Protein AF-A0A920IQK1-F1 (afdb_monomer_lite)

Sequence (76 aa):
MLILRIRGFEKLFLKLVPFNDNYLHATEGYDDMPAHIKTSLTNTNITLSVIDKKLNLGTWQGIFLFEHRTSLKIDL

Secondary structure (DSSP, 8-state):
-HHHHHHHHHHHHHHHS-SSS--S--TT-TTHHHHHHHHHTS-S-----EETTEE---TT--------S-S-----

Foldseek 3Di:
DVVVVVVVVVVVLCVVQNQQDPDPDAPPHSLVVSLVVVPVVDDPDDDFDADPNDTDDDPPDDDDDDDSDDPDPPPD

pLDDT: mean 84.97, std 14.95, range [41.16, 98.19]

Radius of gyration: 16.06 Å; chains: 1; bounding box: 34×27×50 Å

Structure (mmCIF, N/CA/C/O backbone):
data_AF-A0A920IQK1-F1
#
_entry.id   AF-A0A920IQK1-F1
#
loop_
_atom_site.group_PDB
_atom_site.id
_atom_site.type_symbol
_atom_site.label_atom_id
_atom_site.label_alt_id
_atom_site.label_comp_id
_atom_site.label_asym_id
_atom_site.label_entity_id
_atom_site.label_seq_id
_atom_site.pdbx_PDB_ins_code
_atom_site.Cartn_x
_atom_site.Cartn_y
_atom_site.C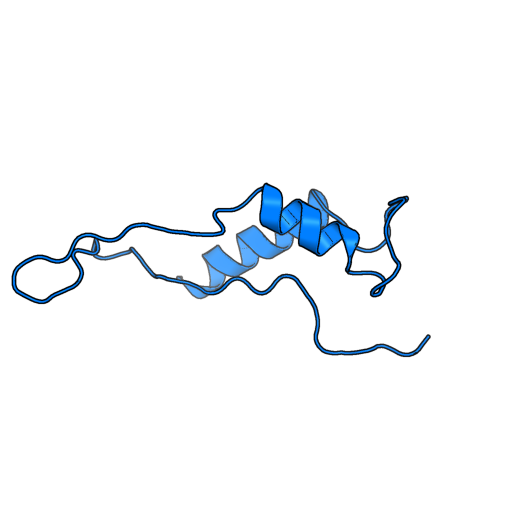artn_z
_atom_site.occupancy
_atom_site.B_iso_or_equiv
_atom_site.auth_seq_id
_atom_site.auth_comp_id
_atom_site.auth_asym_id
_atom_site.auth_atom_id
_atom_site.pdbx_PDB_model_num
ATOM 1 N N . MET A 1 1 ? -9.349 18.064 2.590 1.00 44.25 1 MET A N 1
ATOM 2 C CA . MET A 1 1 ? -8.020 17.872 3.219 1.00 44.25 1 MET A CA 1
ATOM 3 C C . MET A 1 1 ? -7.511 16.421 3.158 1.00 44.25 1 MET A C 1
ATOM 5 O O . MET A 1 1 ? -6.331 16.254 2.885 1.00 44.25 1 MET A O 1
ATOM 9 N N . LEU A 1 2 ? -8.349 15.377 3.313 1.00 47.41 2 LEU A N 1
ATOM 10 C CA . LEU A 1 2 ? -7.915 13.963 3.189 1.00 47.41 2 LEU A CA 1
ATOM 11 C C . LEU A 1 2 ? -7.361 13.578 1.798 1.00 47.41 2 LEU A C 1
ATOM 13 O O . LEU A 1 2 ? -6.290 12.988 1.717 1.00 47.41 2 LEU A O 1
ATOM 17 N N . ILE A 1 3 ? -8.021 13.987 0.707 1.00 53.25 3 ILE A N 1
ATOM 18 C CA . ILE A 1 3 ? -7.576 13.684 -0.673 1.00 53.25 3 ILE A CA 1
ATOM 19 C C . ILE A 1 3 ? -6.204 14.312 -0.993 1.00 53.25 3 ILE A C 1
ATOM 21 O O . ILE A 1 3 ? -5.410 13.746 -1.740 1.00 53.25 3 ILE A O 1
ATOM 25 N N . LEU A 1 4 ? -5.889 15.468 -0.395 1.00 52.31 4 LEU A N 1
ATOM 26 C CA . LEU A 1 4 ? -4.620 16.166 -0.629 1.00 52.31 4 LEU A CA 1
ATOM 27 C C . LEU A 1 4 ? -3.417 15.417 -0.036 1.00 52.31 4 LEU A C 1
ATOM 29 O O . LEU A 1 4 ? -2.333 15.487 -0.607 1.00 52.31 4 LEU A O 1
ATOM 33 N N . ARG A 1 5 ? -3.598 14.677 1.071 1.00 58.97 5 ARG A N 1
ATOM 34 C CA . ARG A 1 5 ? -2.514 13.888 1.681 1.00 58.97 5 ARG A CA 1
ATOM 35 C C . ARG A 1 5 ? -2.133 12.678 0.826 1.00 58.97 5 ARG A C 1
ATOM 37 O O . ARG A 1 5 ? -0.947 12.433 0.644 1.00 58.97 5 ARG A O 1
ATOM 44 N N . ILE A 1 6 ? -3.115 11.983 0.250 1.00 68.44 6 ILE A N 1
ATOM 45 C CA . ILE A 1 6 ? -2.881 10.797 -0.597 1.00 68.44 6 ILE A CA 1
ATOM 46 C C . ILE A 1 6 ? -2.142 11.190 -1.884 1.00 68.44 6 ILE A C 1
ATOM 48 O O . ILE A 1 6 ? -1.111 10.609 -2.209 1.00 68.44 6 ILE A O 1
ATOM 52 N N . ARG A 1 7 ? -2.573 12.277 -2.540 1.00 72.56 7 ARG A N 1
ATOM 53 C CA . ARG A 1 7 ? -1.888 12.824 -3.728 1.00 72.56 7 ARG A CA 1
ATOM 54 C C . ARG A 1 7 ? -0.438 13.243 -3.459 1.00 72.56 7 ARG A C 1
ATOM 56 O O . ARG A 1 7 ? 0.392 13.229 -4.365 1.00 72.56 7 ARG A O 1
ATOM 63 N N . GLY A 1 8 ? -0.124 13.644 -2.225 1.00 81.69 8 GLY A N 1
ATOM 64 C CA . GLY A 1 8 ? 1.248 13.944 -1.811 1.00 81.69 8 GLY A CA 1
ATOM 65 C C . GLY A 1 8 ? 2.147 12.706 -1.842 1.00 81.69 8 GLY A C 1
ATOM 66 O O . GLY A 1 8 ? 3.262 12.772 -2.356 1.00 81.69 8 GLY A O 1
ATOM 67 N N . PHE A 1 9 ? 1.639 11.571 -1.358 1.00 84.81 9 PHE A N 1
ATOM 68 C CA . PHE A 1 9 ? 2.353 10.294 -1.401 1.00 84.81 9 PHE A CA 1
ATOM 69 C C . PHE A 1 9 ? 2.548 9.783 -2.828 1.00 84.81 9 PHE A C 1
ATOM 71 O O . PHE A 1 9 ? 3.647 9.352 -3.164 1.00 84.81 9 PHE A O 1
ATOM 78 N N . GLU A 1 10 ? 1.541 9.897 -3.695 1.00 84.19 10 GLU A N 1
ATOM 79 C CA . GLU A 1 10 ? 1.681 9.533 -5.114 1.00 84.19 10 GLU A CA 1
ATOM 80 C C . GLU A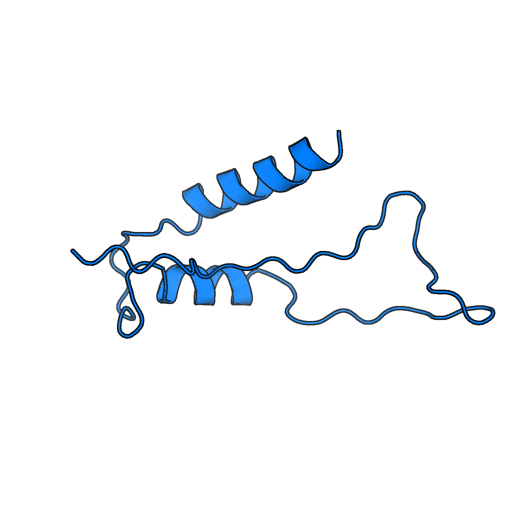 1 10 ? 2.811 10.321 -5.792 1.00 84.19 10 GLU A C 1
ATOM 82 O O . GLU A 1 10 ? 3.674 9.738 -6.446 1.00 84.19 10 GLU A O 1
ATOM 87 N N . LYS A 1 11 ? 2.869 11.643 -5.575 1.00 87.19 11 LYS A N 1
ATOM 88 C CA . LYS A 1 11 ? 3.956 12.484 -6.104 1.00 87.19 11 LYS A CA 1
ATOM 89 C C . LYS A 1 11 ? 5.328 12.087 -5.569 1.00 87.19 11 LYS A C 1
ATOM 91 O O . LYS A 1 11 ? 6.301 12.125 -6.319 1.00 87.19 11 LYS A O 1
ATOM 96 N N . LEU A 1 12 ? 5.420 11.725 -4.290 1.00 89.75 12 LEU A N 1
ATOM 97 C CA . LEU A 1 12 ? 6.666 11.235 -3.707 1.00 89.75 12 LEU A CA 1
ATOM 98 C C . LEU A 1 12 ? 7.105 9.930 -4.381 1.00 89.75 12 LEU A C 1
ATOM 100 O O . LEU A 1 12 ? 8.260 9.816 -4.783 1.00 89.75 12 LEU A O 1
ATOM 104 N N . PHE A 1 13 ? 6.189 8.978 -4.558 1.00 91.75 13 PHE A N 1
ATOM 105 C CA . PHE A 1 13 ? 6.497 7.706 -5.205 1.00 91.75 13 PHE A CA 1
ATOM 106 C C . PHE A 1 13 ? 6.914 7.865 -6.663 1.00 91.75 13 PHE A C 1
ATOM 108 O O . PHE A 1 13 ? 7.855 7.199 -7.072 1.00 91.75 13 PHE A O 1
ATOM 115 N N . LEU A 1 14 ? 6.306 8.781 -7.421 1.00 89.44 14 LEU A N 1
ATOM 116 C CA . LEU A 1 14 ? 6.754 9.091 -8.785 1.00 89.44 14 LEU A CA 1
ATOM 117 C C . LEU A 1 14 ? 8.201 9.604 -8.840 1.00 89.44 14 LEU A C 1
ATOM 119 O O . LEU A 1 14 ? 8.869 9.425 -9.852 1.00 89.44 14 LEU A O 1
ATOM 123 N N . LYS A 1 15 ? 8.685 10.239 -7.765 1.00 92.25 15 LYS A N 1
ATOM 124 C CA . LYS A 1 15 ? 10.066 10.722 -7.659 1.00 92.25 15 LYS A CA 1
ATOM 125 C C . LYS A 1 15 ? 11.036 9.645 -7.167 1.00 92.25 15 LYS A C 1
ATOM 127 O O . LYS A 1 15 ? 12.170 9.613 -7.625 1.00 92.25 15 LYS A O 1
ATOM 132 N N . LEU A 1 16 ? 10.624 8.824 -6.200 1.00 94.12 16 LEU A N 1
ATOM 133 C CA . LEU A 1 16 ? 11.481 7.795 -5.594 1.00 94.12 16 LEU A CA 1
ATOM 134 C C . LEU A 1 16 ? 11.564 6.518 -6.434 1.00 94.12 16 LEU A C 1
ATOM 136 O O . LEU A 1 16 ? 12.588 5.846 -6.424 1.00 94.12 16 LEU A O 1
ATOM 140 N N . VAL A 1 17 ? 10.469 6.173 -7.107 1.00 94.06 17 VAL A N 1
ATOM 141 C CA . VAL A 1 17 ? 10.291 4.930 -7.858 1.00 94.06 17 VAL A CA 1
ATOM 142 C C . VAL A 1 17 ? 9.570 5.257 -9.177 1.00 94.06 17 VAL A C 1
ATOM 144 O O . VAL A 1 17 ? 8.355 5.030 -9.301 1.00 94.06 17 VAL A O 1
ATOM 147 N N . PRO A 1 18 ? 10.276 5.890 -10.133 1.00 91.19 18 PRO A N 1
ATOM 148 C CA . PRO A 1 18 ? 9.709 6.247 -11.430 1.00 91.19 18 PRO A CA 1
ATOM 149 C C . PRO A 1 18 ? 9.312 5.000 -12.229 1.00 91.19 18 PRO A C 1
ATOM 151 O O . PRO A 1 18 ? 9.784 3.905 -11.966 1.00 91.19 18 PRO A O 1
ATOM 154 N N . PHE A 1 19 ? 8.415 5.151 -13.204 1.00 85.06 19 PHE A N 1
ATOM 155 C CA . PHE A 1 19 ? 7.918 4.017 -13.992 1.00 85.06 19 PHE A CA 1
ATOM 156 C C . PHE A 1 19 ? 8.914 3.509 -15.047 1.00 85.06 19 PHE A C 1
ATOM 158 O O . PHE A 1 19 ? 9.002 2.314 -15.275 1.00 85.06 19 PHE A O 1
ATOM 165 N N . ASN A 1 20 ? 9.697 4.400 -15.655 1.00 76.44 20 ASN A N 1
ATOM 166 C CA . ASN A 1 20 ? 10.575 4.075 -16.784 1.00 76.44 20 ASN A CA 1
ATOM 167 C C . ASN A 1 20 ? 12.053 4.239 -16.405 1.00 76.44 20 ASN A C 1
ATOM 169 O O . ASN A 1 20 ? 12.780 4.988 -17.056 1.00 76.44 20 ASN A O 1
ATOM 173 N N . ASP A 1 21 ? 12.473 3.605 -15.312 1.00 82.00 21 ASP A N 1
ATOM 174 C CA . ASP A 1 21 ? 13.894 3.511 -14.956 1.00 82.00 21 ASP A CA 1
ATOM 175 C C . ASP A 1 21 ? 14.525 2.234 -15.532 1.00 82.00 21 ASP A C 1
ATOM 177 O O . ASP A 1 21 ? 13.830 1.347 -16.028 1.00 82.00 21 ASP A O 1
ATOM 181 N N . ASN A 1 22 ? 15.846 2.104 -15.416 1.00 87.69 22 ASN A N 1
ATOM 182 C CA . ASN A 1 22 ? 16.603 0.929 -15.853 1.00 87.69 22 ASN A CA 1
ATOM 183 C C . ASN A 1 22 ? 16.457 -0.256 -14.878 1.00 87.69 22 ASN A C 1
ATOM 185 O O . ASN A 1 22 ? 17.441 -0.774 -14.342 1.00 87.69 22 ASN A O 1
ATOM 189 N N . TYR A 1 23 ? 15.222 -0.686 -14.627 1.00 91.12 23 TYR A N 1
ATOM 190 C CA . TYR A 1 23 ? 14.932 -1.864 -13.819 1.00 91.12 23 TYR A CA 1
ATOM 191 C C . TYR A 1 23 ? 15.179 -3.152 -14.604 1.00 91.12 23 TYR A C 1
ATOM 193 O O . TYR A 1 23 ? 14.806 -3.276 -15.766 1.00 91.12 23 TYR A O 1
ATOM 201 N N . LEU A 1 24 ? 15.780 -4.145 -13.944 1.00 89.56 24 LEU A N 1
ATOM 202 C CA . LEU A 1 24 ? 16.050 -5.451 -14.558 1.00 89.56 24 LEU A CA 1
AT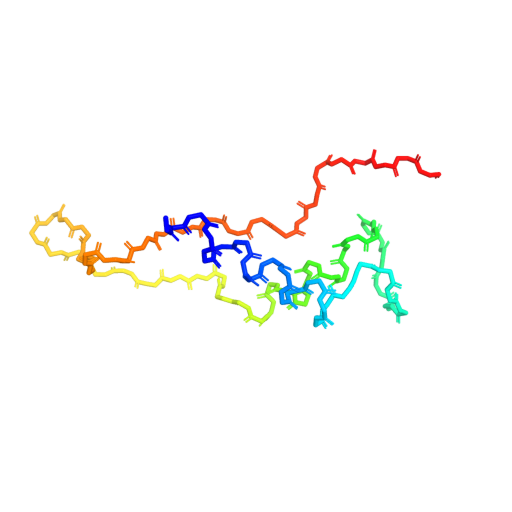OM 203 C C . LEU A 1 24 ? 14.786 -6.310 -14.714 1.00 89.56 24 LEU A C 1
ATOM 205 O O . LEU A 1 24 ? 14.768 -7.232 -15.524 1.00 89.56 24 LEU A O 1
ATOM 209 N N . HIS A 1 25 ? 13.749 -6.035 -13.921 1.00 85.75 25 HIS A N 1
ATOM 210 C CA . HIS A 1 25 ? 12.489 -6.768 -13.929 1.00 85.75 25 HIS A CA 1
ATOM 211 C C . HIS A 1 25 ? 11.404 -5.925 -14.609 1.00 85.75 25 HIS A C 1
ATOM 213 O O . HIS A 1 25 ? 11.118 -4.814 -14.173 1.00 85.75 25 HIS A O 1
ATOM 219 N N . ALA A 1 26 ? 10.838 -6.426 -15.703 1.00 83.75 26 ALA A N 1
ATOM 220 C CA . ALA A 1 26 ? 9.782 -5.742 -16.458 1.00 83.75 26 ALA A CA 1
ATOM 221 C C . ALA A 1 26 ? 8.875 -6.740 -17.196 1.00 83.75 26 ALA A C 1
ATOM 223 O O . ALA A 1 26 ? 8.261 -6.417 -18.213 1.00 83.75 26 ALA A O 1
ATOM 224 N N . THR A 1 27 ? 8.845 -7.992 -16.733 1.00 87.25 27 THR A N 1
ATOM 225 C CA . THR A 1 27 ? 8.169 -9.085 -17.440 1.00 87.25 27 THR A CA 1
ATOM 226 C C . THR A 1 27 ? 6.652 -8.936 -17.434 1.00 87.25 27 THR A C 1
ATOM 228 O O . THR A 1 27 ? 5.993 -9.478 -18.318 1.00 87.25 27 THR A O 1
ATOM 231 N N . GLU A 1 28 ? 6.099 -8.178 -16.485 1.00 87.31 28 GLU A N 1
ATOM 232 C CA . GLU A 1 28 ? 4.660 -7.949 -16.345 1.00 87.31 28 GLU A CA 1
ATOM 233 C C . GLU A 1 28 ? 4.213 -6.535 -16.760 1.00 87.31 28 GLU A C 1
ATOM 235 O O . GLU A 1 28 ? 3.073 -6.146 -16.495 1.00 87.31 28 GLU A O 1
ATOM 240 N N . GLY A 1 29 ? 5.080 -5.755 -17.411 1.00 86.50 29 GLY A N 1
ATOM 241 C CA . GLY A 1 29 ? 4.780 -4.398 -17.878 1.00 86.50 29 GLY A CA 1
ATOM 242 C C . GLY A 1 29 ? 5.693 -3.327 -17.281 1.00 86.50 29 GLY A C 1
ATOM 243 O O . GLY A 1 29 ? 6.530 -3.591 -16.422 1.00 86.50 29 GLY A O 1
ATOM 244 N N . TYR A 1 30 ? 5.538 -2.086 -17.748 1.00 87.06 30 TYR A N 1
ATOM 245 C CA . TYR A 1 30 ? 6.417 -0.975 -17.359 1.00 87.06 30 TYR A CA 1
ATOM 246 C C . TYR A 1 30 ? 6.280 -0.586 -15.875 1.00 87.06 30 TYR A C 1
ATOM 248 O O . TYR A 1 30 ? 7.185 -0.020 -15.275 1.00 87.06 30 TYR A O 1
ATOM 256 N N . ASP A 1 31 ? 5.144 -0.889 -15.256 1.00 89.69 31 ASP A N 1
ATOM 257 C CA . ASP A 1 31 ? 4.845 -0.621 -13.853 1.00 89.69 31 ASP A CA 1
ATOM 258 C C . ASP A 1 31 ? 5.138 -1.806 -12.921 1.00 89.69 31 ASP A C 1
ATOM 260 O O . ASP A 1 31 ? 4.764 -1.760 -11.751 1.00 89.69 31 ASP A O 1
ATOM 264 N N . ASP A 1 32 ? 5.799 -2.855 -13.419 1.00 91.44 32 ASP A N 1
ATOM 265 C CA . ASP A 1 32 ? 6.120 -4.098 -12.705 1.00 91.44 32 ASP A CA 1
ATOM 266 C C . ASP A 1 32 ? 7.091 -3.852 -11.537 1.00 91.44 32 ASP A C 1
ATOM 268 O O . ASP A 1 32 ? 6.667 -3.704 -10.383 1.00 91.44 32 ASP A O 1
ATOM 272 N N . MET A 1 33 ? 8.388 -3.672 -11.817 1.00 94.00 33 MET A N 1
ATOM 273 C CA . MET A 1 33 ? 9.370 -3.385 -10.765 1.00 94.00 33 MET A CA 1
ATOM 274 C C . MET A 1 33 ? 9.019 -2.153 -9.912 1.00 94.00 33 MET A C 1
ATOM 276 O O . MET A 1 33 ? 9.175 -2.224 -8.687 1.00 94.00 33 MET A O 1
ATOM 280 N N . PRO A 1 34 ? 8.500 -1.041 -10.473 1.00 94.06 34 PRO A N 1
ATOM 281 C CA . PRO A 1 34 ? 8.041 0.075 -9.659 1.00 94.06 34 PRO A CA 1
ATOM 282 C C . PRO A 1 34 ? 7.001 -0.322 -8.607 1.00 94.06 34 PRO A C 1
ATOM 284 O O . PRO A 1 34 ? 7.074 0.146 -7.470 1.00 94.06 34 PRO A O 1
ATOM 287 N N . ALA A 1 35 ? 6.038 -1.181 -8.949 1.00 92.94 35 ALA A N 1
ATOM 288 C CA . ALA A 1 35 ? 5.038 -1.649 -7.997 1.00 92.94 35 ALA A CA 1
ATOM 289 C C . ALA A 1 35 ? 5.646 -2.560 -6.924 1.00 92.94 35 ALA A C 1
ATOM 291 O O . ALA A 1 35 ? 5.313 -2.410 -5.745 1.00 92.94 35 ALA A O 1
ATOM 292 N N . HIS A 1 36 ? 6.588 -3.433 -7.292 1.00 93.38 36 HIS A N 1
ATOM 293 C CA . HIS A 1 36 ? 7.326 -4.256 -6.331 1.00 93.38 36 HIS A CA 1
ATOM 294 C C . HIS A 1 36 ? 8.093 -3.403 -5.314 1.00 93.38 36 HIS A C 1
ATOM 296 O O . HIS A 1 36 ? 7.947 -3.604 -4.108 1.00 93.38 36 HIS A O 1
ATOM 302 N N . ILE A 1 37 ? 8.844 -2.396 -5.771 1.00 94.62 37 ILE A N 1
ATOM 303 C CA . ILE A 1 37 ? 9.604 -1.507 -4.880 1.00 94.62 37 ILE A CA 1
ATOM 304 C C . ILE A 1 37 ? 8.655 -0.729 -3.957 1.00 94.62 37 ILE A C 1
ATOM 306 O O . ILE A 1 37 ? 8.889 -0.673 -2.750 1.00 94.62 37 ILE A O 1
ATOM 310 N N . LYS A 1 38 ? 7.561 -0.158 -4.484 1.00 93.62 38 LYS A N 1
ATOM 311 C CA . LYS A 1 38 ? 6.563 0.568 -3.670 1.00 93.62 38 LYS A CA 1
ATOM 312 C C . LYS A 1 38 ? 5.929 -0.338 -2.611 1.00 93.62 38 LYS A C 1
ATOM 314 O O . LYS A 1 38 ? 5.772 0.082 -1.466 1.00 93.62 38 LYS A O 1
ATOM 319 N N . THR A 1 39 ? 5.662 -1.595 -2.961 1.00 94.12 39 THR A N 1
ATOM 320 C CA . THR A 1 39 ? 5.166 -2.617 -2.029 1.00 94.12 39 THR A CA 1
ATOM 32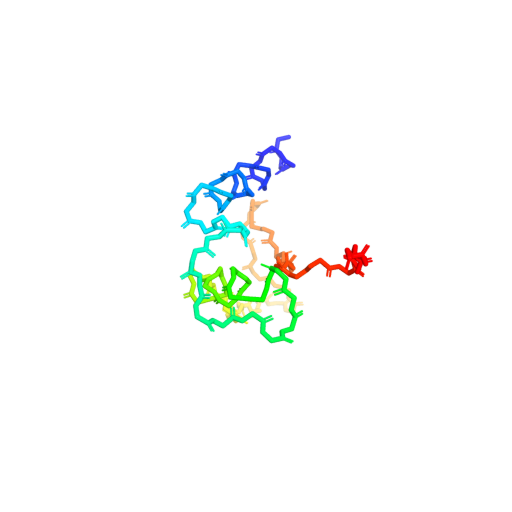1 C C . THR A 1 39 ? 6.187 -2.917 -0.931 1.00 94.12 39 THR A C 1
ATOM 323 O O . THR A 1 39 ? 5.824 -2.957 0.236 1.00 94.12 39 THR A O 1
ATOM 326 N N . SER A 1 40 ? 7.476 -3.065 -1.260 1.00 94.50 40 SER A N 1
ATOM 327 C CA . SER A 1 40 ? 8.535 -3.288 -0.259 1.00 94.50 40 SER A CA 1
ATOM 328 C C . SER A 1 40 ? 8.776 -2.087 0.663 1.00 94.50 40 SER A C 1
ATOM 330 O O . SER A 1 40 ? 9.228 -2.263 1.791 1.00 94.50 40 SER A O 1
ATOM 332 N N . LEU A 1 41 ? 8.490 -0.869 0.194 1.00 93.56 41 LEU A N 1
ATOM 333 C CA . LEU A 1 41 ? 8.603 0.367 0.976 1.00 93.56 41 LEU A CA 1
ATOM 334 C C . LEU A 1 41 ? 7.370 0.655 1.843 1.00 93.56 41 LEU A C 1
ATOM 336 O O . LEU A 1 41 ? 7.386 1.598 2.637 1.00 93.56 41 LEU A O 1
ATOM 340 N N . THR A 1 42 ? 6.294 -0.112 1.680 1.00 91.50 42 THR A N 1
ATOM 341 C CA . THR A 1 42 ? 5.035 0.075 2.399 1.00 91.50 42 THR A CA 1
ATOM 342 C C . THR A 1 42 ? 4.663 -1.175 3.187 1.00 91.50 42 THR A C 1
ATOM 344 O O . THR A 1 42 ? 5.254 -2.245 3.053 1.00 91.50 42 THR A O 1
ATOM 347 N N . ASN A 1 43 ? 3.682 -1.033 4.074 1.00 90.00 43 ASN A N 1
ATOM 348 C CA . ASN A 1 43 ? 3.172 -2.169 4.822 1.00 90.00 43 ASN A CA 1
ATOM 349 C C . ASN A 1 43 ? 2.201 -2.964 3.946 1.00 90.00 43 ASN A C 1
ATOM 351 O O . ASN A 1 43 ? 1.175 -2.439 3.523 1.00 90.00 43 ASN A O 1
ATOM 355 N N . THR A 1 44 ? 2.480 -4.251 3.754 1.00 93.62 44 THR A N 1
ATOM 356 C CA . THR A 1 44 ? 1.576 -5.192 3.067 1.00 93.62 44 THR A CA 1
ATOM 357 C C . THR A 1 44 ? 0.498 -5.763 3.986 1.00 93.62 44 THR A C 1
ATOM 359 O O . THR A 1 44 ? -0.440 -6.415 3.536 1.00 93.62 44 THR A O 1
ATOM 362 N N . ASN A 1 45 ? 0.632 -5.533 5.290 1.00 94.44 45 ASN A N 1
ATOM 363 C CA . ASN A 1 45 ? -0.304 -5.961 6.314 1.00 94.44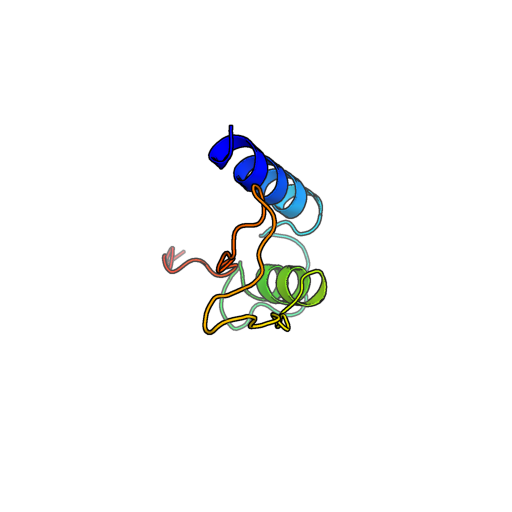 45 ASN A CA 1
ATOM 364 C C . ASN A 1 45 ? -0.315 -4.955 7.468 1.00 94.44 45 ASN A C 1
ATOM 366 O O . ASN A 1 45 ? 0.673 -4.265 7.725 1.00 94.44 45 ASN A O 1
ATOM 370 N N . ILE A 1 46 ? -1.444 -4.883 8.165 1.00 94.56 46 ILE A N 1
ATOM 371 C CA . ILE A 1 46 ? -1.592 -4.120 9.401 1.00 94.56 46 ILE A CA 1
ATOM 372 C C . ILE A 1 46 ? -2.398 -4.950 10.397 1.00 94.56 46 ILE A C 1
ATOM 374 O O . ILE A 1 46 ? -3.359 -5.622 10.024 1.00 94.56 46 ILE A O 1
ATOM 378 N N . THR A 1 47 ? -2.029 -4.869 11.670 1.00 96.38 47 THR A N 1
ATOM 379 C CA . THR A 1 47 ? -2.801 -5.455 12.769 1.00 96.38 47 THR A CA 1
ATOM 380 C C . THR A 1 47 ? -3.629 -4.359 13.420 1.00 96.38 47 THR A C 1
ATOM 382 O O . THR A 1 47 ? -3.109 -3.288 13.733 1.00 96.38 47 THR A O 1
ATOM 385 N N . LEU A 1 48 ? -4.917 -4.622 13.628 1.00 96.06 48 LEU A N 1
ATOM 386 C CA . LEU A 1 48 ? -5.856 -3.666 14.206 1.00 96.06 48 LEU A CA 1
ATOM 387 C C . LEU A 1 48 ? -6.463 -4.226 15.489 1.00 96.06 48 LEU A C 1
ATOM 389 O O . LEU A 1 48 ? -6.850 -5.392 15.547 1.00 96.06 48 LEU A O 1
ATOM 393 N N . SER A 1 49 ? -6.590 -3.374 16.502 1.00 97.69 49 SER A N 1
ATOM 394 C CA . SER A 1 49 ? -7.250 -3.734 17.755 1.00 97.69 49 SER A CA 1
ATOM 395 C C . SER A 1 49 ? -8.767 -3.629 17.625 1.00 97.69 49 SER A C 1
ATOM 397 O O . SER A 1 49 ? -9.289 -2.656 17.077 1.00 97.69 49 SER A O 1
ATOM 399 N N . VAL A 1 50 ? -9.476 -4.603 18.196 1.00 97.62 50 VAL A N 1
ATOM 400 C CA . VAL A 1 50 ? -10.936 -4.588 18.339 1.00 97.62 50 VAL A CA 1
ATOM 401 C C . VAL A 1 50 ? -11.276 -4.467 19.820 1.00 97.62 50 VAL A C 1
ATOM 403 O O . VAL A 1 50 ? -10.862 -5.302 20.619 1.00 97.62 50 VAL A O 1
ATOM 406 N N . ILE A 1 51 ? -12.031 -3.432 20.180 1.00 98.19 51 ILE A N 1
ATOM 407 C CA . ILE A 1 51 ? -12.502 -3.165 21.545 1.00 98.19 51 ILE A CA 1
ATOM 408 C C . ILE A 1 51 ? -14.017 -2.986 21.470 1.00 98.19 51 ILE A C 1
ATOM 410 O O . ILE A 1 51 ? -14.511 -2.309 20.571 1.00 98.19 51 ILE A O 1
ATOM 414 N N . ASP A 1 52 ? -14.768 -3.643 22.355 1.00 97.69 52 ASP A N 1
ATOM 415 C CA . ASP A 1 52 ? -16.238 -3.578 22.391 1.00 97.69 52 ASP A CA 1
ATOM 416 C C . ASP A 1 52 ? -16.902 -3.806 21.023 1.00 97.69 52 ASP A C 1
ATOM 418 O O . ASP A 1 52 ? -17.840 -3.114 20.622 1.00 97.69 52 ASP A O 1
ATOM 422 N N . LYS A 1 53 ? -16.393 -4.804 20.286 1.00 97.50 53 LYS A N 1
ATOM 423 C CA . LYS A 1 53 ? -16.853 -5.189 18.937 1.00 97.50 53 LYS A CA 1
ATOM 424 C C . LYS A 1 53 ? -16.684 -4.092 17.873 1.00 97.50 53 LYS A C 1
ATOM 426 O O . LYS A 1 53 ? -17.326 -4.157 16.826 1.00 97.50 53 LYS A O 1
ATOM 431 N N . LYS A 1 54 ? -15.824 -3.098 18.106 1.00 96.88 54 LYS A N 1
ATOM 432 C CA . LYS A 1 54 ? -15.498 -2.030 17.151 1.00 96.88 54 LYS A CA 1
ATOM 433 C C . LYS A 1 54 ? -13.993 -1.959 16.914 1.00 96.88 54 LYS A C 1
ATOM 435 O O . LYS A 1 54 ? -13.203 -2.215 17.820 1.00 96.88 54 LYS A O 1
ATOM 440 N N . LEU A 1 55 ? -13.593 -1.597 15.695 1.00 97.00 55 LEU A N 1
ATOM 441 C CA . LEU A 1 55 ? -12.195 -1.278 15.403 1.00 97.00 55 LEU A CA 1
ATOM 442 C C . LEU A 1 55 ? -11.787 -0.029 16.187 1.00 97.00 55 LEU A C 1
ATOM 444 O O . LEU A 1 55 ? -12.450 1.005 16.101 1.00 97.00 55 LEU A O 1
ATOM 448 N N . ASN A 1 56 ? -10.693 -0.129 16.936 1.00 97.44 56 ASN A N 1
ATOM 449 C CA . ASN A 1 56 ? -10.154 0.982 17.707 1.00 97.44 56 ASN A CA 1
ATOM 450 C C . ASN A 1 56 ? -9.239 1.842 16.825 1.00 97.44 56 ASN A C 1
ATOM 452 O O . ASN A 1 56 ? -8.029 1.626 16.775 1.00 97.44 56 ASN A O 1
ATOM 456 N N . LEU A 1 57 ? -9.836 2.789 16.102 1.00 96.75 57 LEU A N 1
ATOM 457 C CA . LEU A 1 57 ? -9.133 3.744 15.245 1.00 96.75 57 LEU A CA 1
ATOM 458 C C . LEU A 1 57 ? -9.164 5.142 15.868 1.00 96.75 57 LEU A C 1
ATOM 460 O O . LEU A 1 57 ? -10.181 5.575 16.409 1.00 96.75 57 LEU A O 1
ATOM 464 N N . GLY A 1 58 ? -8.063 5.880 15.747 1.00 94.75 58 GLY A N 1
ATOM 465 C CA . GLY A 1 58 ? -8.041 7.307 16.061 1.00 94.75 58 GLY A CA 1
ATOM 466 C C . GLY A 1 58 ? -8.886 8.116 15.072 1.00 94.75 58 GLY A C 1
ATOM 467 O O . GLY A 1 58 ? -9.072 7.709 13.928 1.00 94.75 58 GLY A O 1
ATOM 468 N N . THR A 1 59 ? -9.329 9.311 15.475 1.00 95.75 59 THR A N 1
ATOM 469 C CA . THR A 1 59 ? -10.229 10.190 14.693 1.00 95.75 59 THR A CA 1
ATOM 470 C C . THR A 1 59 ? -9.787 10.428 13.242 1.00 95.75 59 THR A C 1
ATOM 472 O O . THR A 1 59 ? -10.620 10.654 12.371 1.00 95.75 59 THR A O 1
ATOM 475 N N . TRP A 1 60 ? -8.480 10.373 12.971 1.00 93.62 60 TRP A N 1
ATOM 476 C CA . TRP A 1 60 ? -7.894 10.637 11.652 1.00 93.62 60 TRP A CA 1
ATOM 477 C C . TRP A 1 60 ? -7.207 9.421 11.017 1.00 93.62 60 TRP A C 1
ATOM 479 O O . TRP A 1 60 ? -6.497 9.578 10.023 1.00 93.62 60 TRP A O 1
ATOM 489 N N . GLN A 1 61 ? -7.381 8.221 11.579 1.00 93.50 61 GLN A N 1
ATOM 490 C CA . GLN A 1 61 ? -6.874 6.989 10.981 1.00 93.50 61 GLN A CA 1
ATOM 491 C C . GLN A 1 61 ? -7.876 6.465 9.950 1.00 93.50 61 GLN A C 1
ATOM 493 O O . GLN A 1 61 ? -9.019 6.155 10.274 1.00 93.50 61 GLN A O 1
ATOM 498 N N . GLY A 1 62 ? -7.427 6.369 8.700 1.00 89.69 62 GLY A N 1
ATOM 499 C CA . GLY A 1 62 ? -8.140 5.690 7.623 1.00 89.69 62 GLY A CA 1
ATOM 500 C C . GLY A 1 62 ? -7.354 4.467 7.171 1.00 89.69 62 GLY A C 1
ATOM 501 O O . GLY A 1 62 ? -6.123 4.479 7.188 1.00 89.69 62 GLY A O 1
ATOM 502 N N . ILE A 1 63 ? -8.071 3.423 6.769 1.00 91.31 63 ILE A N 1
ATOM 503 C CA . ILE A 1 63 ? -7.492 2.220 6.171 1.00 91.31 63 ILE A CA 1
ATOM 504 C C . ILE A 1 63 ? -7.650 2.357 4.660 1.00 91.31 63 ILE A C 1
ATOM 506 O O . ILE A 1 63 ? -8.746 2.643 4.178 1.00 91.31 63 ILE A O 1
ATOM 510 N N . PHE A 1 64 ? -6.558 2.172 3.924 1.00 89.06 64 PHE A N 1
ATOM 511 C CA . PHE A 1 64 ? -6.526 2.337 2.475 1.00 89.06 64 PHE A CA 1
ATOM 512 C C . PHE A 1 64 ? -5.911 1.104 1.830 1.00 89.06 64 PHE A C 1
ATOM 514 O O . PHE A 1 64 ? -4.881 0.613 2.289 1.00 89.06 64 PHE A O 1
ATOM 521 N N . LEU A 1 65 ? -6.523 0.650 0.739 1.00 89.12 65 LEU A N 1
ATOM 522 C CA . LEU A 1 65 ? -5.831 -0.168 -0.243 1.00 89.12 65 LEU A CA 1
ATOM 523 C C . LEU A 1 65 ? -5.057 0.784 -1.154 1.00 89.12 65 LEU A C 1
ATOM 525 O O . LEU A 1 65 ? -5.664 1.638 -1.802 1.00 89.12 65 LEU A O 1
ATOM 529 N N . PHE A 1 66 ? -3.735 0.656 -1.176 1.00 88.94 66 PHE A N 1
ATOM 530 C CA . PHE A 1 66 ? -2.895 1.420 -2.088 1.00 88.94 66 PHE A CA 1
ATOM 531 C C . PHE A 1 66 ? -2.470 0.519 -3.245 1.00 88.94 66 PHE A C 1
ATOM 533 O O . PHE A 1 66 ? -1.459 -0.168 -3.168 1.00 88.94 66 PHE A O 1
ATOM 540 N N . GLU A 1 67 ? -3.272 0.513 -4.307 1.00 90.12 67 GLU A N 1
ATOM 541 C CA . GLU A 1 67 ? -2.930 -0.192 -5.540 1.00 90.12 67 GLU A CA 1
ATOM 542 C C . GLU A 1 67 ? -1.729 0.486 -6.220 1.00 90.12 67 GLU A C 1
ATOM 544 O O . GLU A 1 67 ? -1.687 1.710 -6.374 1.00 90.12 67 GLU A O 1
ATOM 549 N N . HIS A 1 68 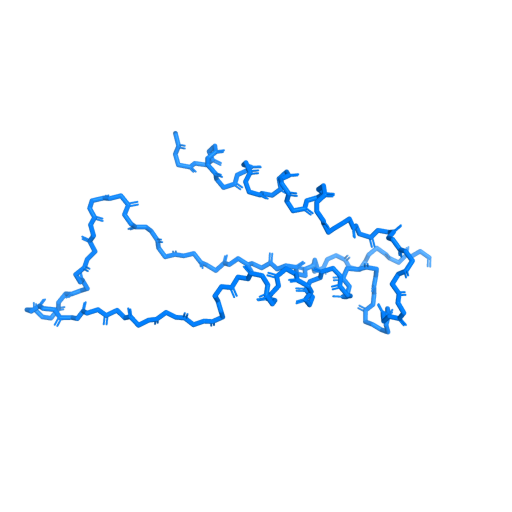? -0.733 -0.311 -6.595 1.00 90.12 68 HIS A N 1
ATOM 550 C CA . HIS A 1 68 ? 0.507 0.162 -7.206 1.00 90.12 68 HIS A CA 1
ATOM 551 C C . HIS A 1 68 ? 0.620 -0.200 -8.687 1.00 90.12 68 HIS A C 1
ATOM 553 O O . HIS A 1 68 ? 1.426 0.420 -9.387 1.00 90.12 68 HIS A O 1
ATOM 559 N N . ARG A 1 69 ? -0.185 -1.158 -9.158 1.00 89.19 69 ARG A N 1
ATOM 560 C CA . ARG A 1 69 ? -0.272 -1.593 -10.551 1.00 89.19 69 ARG A CA 1
ATOM 561 C C . ARG A 1 69 ? -1.415 -0.863 -11.246 1.00 89.19 69 ARG A C 1
ATOM 563 O O . ARG A 1 69 ? -2.477 -0.611 -10.680 1.00 89.19 69 ARG A O 1
ATOM 570 N N . THR A 1 70 ? -1.205 -0.515 -12.500 1.00 82.56 70 THR A N 1
ATOM 571 C CA . THR A 1 70 ? -2.224 0.089 -13.349 1.00 82.56 70 THR A CA 1
ATOM 572 C C . THR A 1 70 ? -2.975 -1.014 -14.097 1.00 82.56 70 THR A C 1
ATOM 574 O O . THR A 1 70 ? -2.388 -1.986 -14.559 1.00 82.56 70 THR A O 1
ATOM 577 N N . SER A 1 71 ? -4.302 -0.900 -14.207 1.00 67.81 71 SER A N 1
ATOM 578 C CA . SER A 1 71 ? -5.118 -1.860 -14.973 1.00 67.81 71 SER A CA 1
ATOM 579 C C . SER A 1 71 ? -5.175 -1.541 -16.470 1.00 67.81 71 SER A C 1
ATOM 581 O O . SER A 1 71 ? -5.662 -2.350 -17.260 1.00 67.81 71 SER A O 1
ATOM 583 N N . LEU A 1 72 ? -4.691 -0.364 -16.874 1.00 57.91 72 LEU A N 1
ATOM 584 C CA . LEU A 1 72 ? -4.615 0.031 -18.273 1.00 57.91 72 LEU A CA 1
ATOM 585 C C . LEU A 1 72 ? -3.358 -0.577 -18.891 1.00 57.91 72 LEU A C 1
ATOM 587 O O . LEU A 1 72 ? -2.265 -0.034 -18.756 1.00 57.91 72 LEU A O 1
ATOM 591 N N . LYS A 1 73 ? -3.538 -1.679 -19.626 1.00 49.44 73 LYS A N 1
ATOM 592 C CA . LYS A 1 73 ? -2.594 -2.065 -20.676 1.00 49.44 73 LYS A CA 1
ATOM 593 C C . LYS A 1 73 ? -2.597 -0.951 -21.716 1.00 49.44 73 LYS A C 1
ATOM 595 O O . LYS A 1 73 ? -3.498 -0.874 -22.546 1.00 49.44 73 LYS A O 1
ATOM 600 N N . ILE A 1 74 ? -1.638 -0.039 -21.626 1.00 53.72 74 ILE A N 1
ATOM 601 C CA . ILE A 1 74 ? -1.296 0.787 -22.776 1.00 53.72 74 ILE A CA 1
ATOM 602 C C . ILE A 1 74 ? -0.485 -0.146 -23.668 1.00 53.72 74 ILE A C 1
ATOM 604 O O . ILE A 1 74 ? 0.700 -0.359 -23.420 1.00 53.72 74 ILE A O 1
ATOM 608 N N . ASP A 1 75 ? -1.163 -0.779 -24.624 1.00 41.16 75 ASP A N 1
ATOM 609 C CA . ASP A 1 75 ? -0.504 -1.482 -25.718 1.00 41.16 75 ASP A CA 1
ATOM 610 C C . ASP A 1 75 ? 0.367 -0.445 -26.452 1.00 41.16 75 ASP A C 1
ATOM 612 O O . ASP A 1 75 ? -0.155 0.489 -27.068 1.00 41.16 75 ASP A O 1
ATOM 616 N N . LEU A 1 76 ? 1.688 -0.561 -26.297 1.00 43.41 76 LEU A N 1
ATOM 617 C CA . LEU A 1 76 ? 2.695 0.134 -27.101 1.00 43.41 76 LEU A CA 1
ATOM 618 C C . LEU A 1 76 ? 3.211 -0.819 -28.176 1.00 43.41 76 LEU A C 1
ATOM 620 O O . LEU A 1 76 ? 3.538 -1.973 -27.815 1.00 43.41 76 LEU A O 1
#